Protein AF-W7B543-F1 (afdb_monomer_lite)

pLDDT: mean 87.37, std 12.04, range [40.72, 96.19]

Sequence (70 aa):
MLRVIASASGEHEGESVLLPSAINQSVLASLCGLSQSAISIHLKKLVKEGLLASTHTPLRILEPNFLAHS

Structure (mmCIF, N/CA/C/O backbone):
data_AF-W7B543-F1
#
_entry.id   AF-W7B543-F1
#
loop_
_atom_site.group_PDB
_atom_site.id
_atom_site.type_symbol
_atom_site.label_atom_id
_atom_site.label_alt_id
_atom_site.label_comp_id
_atom_site.label_asym_id
_atom_site.label_entity_id
_atom_site.label_seq_id
_atom_site.pdbx_PDB_ins_code
_atom_site.Cartn_x
_atom_site.Cartn_y
_atom_site.Cartn_z
_atom_site.occupancy
_atom_site.B_iso_or_equiv
_atom_site.auth_seq_id
_atom_site.auth_comp_id
_atom_site.auth_asym_id
_atom_site.auth_atom_id
_atom_site.pdbx_PDB_model_num
ATOM 1 N N . MET A 1 1 ? -4.613 -1.951 -8.616 1.00 83.88 1 MET A N 1
ATOM 2 C CA . MET A 1 1 ? -3.640 -2.996 -8.230 1.00 83.88 1 MET A CA 1
ATOM 3 C C . MET A 1 1 ? -3.760 -3.398 -6.762 1.00 83.88 1 MET A C 1
ATOM 5 O O . MET A 1 1 ? -4.062 -4.554 -6.522 1.00 83.88 1 MET A O 1
ATOM 9 N N . LEU A 1 2 ? -3.624 -2.478 -5.792 1.00 84.25 2 LEU A N 1
ATOM 10 C CA . LEU A 1 2 ? -3.772 -2.790 -4.352 1.00 84.25 2 LEU A CA 1
ATOM 11 C C . LEU A 1 2 ? -5.043 -3.591 -4.021 1.00 84.25 2 LEU A C 1
ATOM 13 O O . LEU A 1 2 ? -4.958 -4.576 -3.304 1.00 84.25 2 LEU A O 1
ATOM 17 N N . ARG A 1 3 ? -6.180 -3.231 -4.633 1.00 83.56 3 ARG A N 1
ATOM 18 C CA . ARG A 1 3 ? -7.440 -3.992 -4.572 1.00 83.56 3 ARG A CA 1
ATOM 19 C C . ARG A 1 3 ? -7.297 -5.457 -4.964 1.00 83.56 3 ARG A C 1
ATOM 21 O O . ARG A 1 3 ? -7.640 -6.329 -4.185 1.00 83.56 3 ARG A O 1
ATOM 28 N N . VAL A 1 4 ? -6.753 -5.710 -6.149 1.00 86.44 4 VAL A N 1
ATOM 29 C CA . VAL A 1 4 ? -6.575 -7.066 -6.685 1.00 86.44 4 VAL A CA 1
ATOM 30 C C . VAL A 1 4 ? -5.688 -7.900 -5.760 1.00 86.44 4 VAL A C 1
ATOM 32 O O . VAL A 1 4 ? -6.022 -9.038 -5.458 1.00 86.44 4 VAL A O 1
ATOM 35 N N . ILE A 1 5 ? -4.594 -7.317 -5.261 1.00 88.38 5 ILE A N 1
ATOM 36 C CA . ILE A 1 5 ? -3.676 -8.006 -4.346 1.00 88.38 5 ILE A CA 1
ATOM 37 C C . ILE A 1 5 ? -4.353 -8.288 -2.998 1.00 88.38 5 ILE A C 1
ATOM 39 O O . ILE A 1 5 ? -4.245 -9.397 -2.487 1.00 88.38 5 ILE A O 1
ATOM 43 N N . ALA A 1 6 ? -5.076 -7.313 -2.441 1.00 88.56 6 ALA A N 1
ATOM 44 C CA . ALA A 1 6 ? -5.812 -7.469 -1.190 1.00 88.56 6 ALA A CA 1
ATOM 45 C C . ALA A 1 6 ? -6.881 -8.566 -1.288 1.00 88.56 6 ALA A C 1
ATOM 47 O O . ALA A 1 6 ? -6.974 -9.403 -0.399 1.00 88.56 6 ALA A O 1
ATOM 48 N N . SER A 1 7 ? -7.638 -8.613 -2.387 1.00 86.38 7 SER A N 1
ATOM 49 C CA . SER A 1 7 ? -8.654 -9.647 -2.607 1.00 86.38 7 SER A CA 1
ATOM 50 C C . SER A 1 7 ? -8.059 -11.038 -2.846 1.00 86.38 7 SER A C 1
ATOM 52 O O . SER A 1 7 ? -8.678 -12.027 -2.474 1.00 86.38 7 SER A O 1
ATOM 54 N N . ALA A 1 8 ? -6.883 -11.130 -3.476 1.00 88.38 8 ALA A N 1
ATOM 55 C CA . ALA A 1 8 ? -6.264 -12.412 -3.814 1.00 88.38 8 ALA A CA 1
ATOM 56 C C . ALA A 1 8 ? -5.384 -12.991 -2.697 1.00 88.38 8 ALA A C 1
ATOM 58 O O . ALA A 1 8 ? -5.177 -14.201 -2.642 1.00 88.38 8 ALA A O 1
ATOM 59 N N . SER A 1 9 ? -4.781 -12.143 -1.863 1.00 88.44 9 SER A N 1
ATOM 60 C CA . SER A 1 9 ? -3.733 -12.564 -0.922 1.00 88.44 9 SER A CA 1
ATOM 61 C C . SER A 1 9 ? -3.696 -11.755 0.374 1.00 88.44 9 SER A C 1
ATOM 63 O O . SER A 1 9 ? -2.760 -11.918 1.149 1.00 88.44 9 SER A O 1
ATOM 65 N N . GLY A 1 10 ? -4.653 -10.853 0.600 1.00 89.19 10 GLY A N 1
ATOM 66 C CA . GLY A 1 10 ? -4.738 -10.087 1.838 1.00 89.19 10 GLY A CA 1
ATOM 67 C C . GLY A 1 10 ? -5.273 -10.926 2.998 1.00 89.19 10 GLY A C 1
ATOM 68 O O . GLY A 1 10 ? -6.201 -11.717 2.836 1.00 89.19 10 GLY A O 1
ATOM 69 N N . GLU A 1 11 ? -4.708 -10.719 4.181 1.00 91.44 11 GLU A N 1
ATOM 70 C CA . GLU A 1 11 ? -5.169 -11.321 5.431 1.00 91.44 11 GLU A CA 1
ATOM 71 C C . GLU A 1 11 ? -6.063 -10.326 6.176 1.00 91.44 11 GLU A C 1
ATOM 73 O O . GLU A 1 11 ? -5.686 -9.171 6.377 1.00 91.44 11 GLU A O 1
ATOM 78 N N . HIS A 1 12 ? -7.263 -10.757 6.568 1.00 88.06 12 HIS A N 1
ATOM 79 C CA . HIS A 1 12 ? -8.195 -9.904 7.305 1.00 88.06 12 HIS A CA 1
ATOM 80 C C . HIS A 1 12 ? -7.822 -9.883 8.793 1.00 88.06 12 HIS A C 1
ATOM 82 O O . HIS A 1 12 ? -7.758 -10.928 9.439 1.00 88.06 12 HIS A O 1
ATOM 88 N N . GLU A 1 13 ? -7.610 -8.687 9.340 1.00 87.31 13 GLU A N 1
ATOM 89 C CA . GLU A 1 13 ? -7.339 -8.434 10.756 1.00 87.31 13 GLU A CA 1
ATOM 90 C C . GLU A 1 13 ? -8.381 -7.431 11.275 1.00 87.31 13 GLU A C 1
ATOM 92 O O . GLU A 1 13 ? -8.236 -6.211 11.127 1.00 87.31 13 GLU A O 1
ATOM 97 N N . GLY A 1 14 ? -9.474 -7.957 11.837 1.00 85.06 14 GLY A N 1
ATOM 98 C CA . GLY A 1 14 ? -10.643 -7.161 12.216 1.00 85.06 14 GLY A CA 1
ATOM 99 C C . GLY A 1 14 ? -11.265 -6.471 10.999 1.00 85.06 14 GLY A C 1
ATOM 100 O O . GLY A 1 14 ? -11.586 -7.124 10.012 1.00 85.06 14 GLY A O 1
ATOM 101 N N . GLU A 1 15 ? -11.377 -5.144 11.063 1.00 86.06 15 GLU A N 1
ATOM 102 C CA . GLU A 1 15 ? -11.906 -4.296 9.980 1.00 86.06 15 GLU A CA 1
ATOM 103 C C . GLU A 1 15 ? -10.841 -3.896 8.942 1.00 86.06 15 GLU A C 1
ATOM 105 O O . GLU A 1 15 ? -11.091 -3.067 8.071 1.00 86.06 15 GLU A O 1
ATOM 110 N N . SER A 1 16 ? -9.625 -4.441 9.039 1.00 90.12 16 SER A N 1
ATOM 111 C CA . SER A 1 16 ? -8.505 -4.087 8.168 1.00 90.12 16 SER A CA 1
ATOM 112 C C . SER A 1 16 ? -8.006 -5.277 7.355 1.00 90.12 16 SER A C 1
ATOM 114 O O . SER A 1 16 ? -8.234 -6.433 7.710 1.00 90.12 16 SER A O 1
ATOM 116 N N . VAL A 1 17 ? -7.302 -4.995 6.260 1.00 91.81 17 VAL A N 1
ATOM 117 C CA . VAL A 1 17 ? -6.641 -6.019 5.440 1.00 91.81 17 VAL A CA 1
ATOM 118 C C . VAL A 1 17 ? -5.143 -5.760 5.412 1.00 91.81 17 VAL A C 1
ATOM 120 O O . VAL A 1 17 ? -4.690 -4.687 5.002 1.00 91.81 17 VAL A O 1
ATOM 123 N N . LEU A 1 18 ? -4.365 -6.751 5.831 1.00 92.69 18 LEU A N 1
ATOM 124 C CA . LEU A 1 18 ? -2.915 -6.768 5.724 1.00 92.69 18 LEU A CA 1
ATOM 125 C C . LEU A 1 18 ? -2.498 -7.396 4.400 1.00 92.69 18 LEU A C 1
ATOM 127 O O . LEU A 1 18 ? -2.883 -8.516 4.073 1.00 92.69 18 LEU A O 1
ATOM 131 N N . LEU A 1 19 ? -1.673 -6.688 3.635 1.00 91.75 19 LEU A N 1
ATOM 132 C CA . LEU A 1 19 ? -1.005 -7.285 2.486 1.00 91.75 19 LEU A CA 1
ATOM 133 C C . LEU A 1 19 ? 0.215 -8.096 2.936 1.00 91.75 19 LEU A C 1
ATOM 135 O O . LEU A 1 19 ? 0.915 -7.663 3.856 1.00 91.75 19 LEU A O 1
ATOM 139 N N . PRO A 1 20 ? 0.543 -9.207 2.249 1.00 91.81 20 PRO A N 1
ATOM 140 C CA . PRO A 1 20 ? 1.742 -9.979 2.547 1.00 91.81 20 PRO A CA 1
ATOM 141 C C . PRO A 1 20 ? 2.992 -9.096 2.531 1.00 91.81 20 PRO A C 1
ATOM 143 O O . PRO A 1 20 ? 3.156 -8.270 1.633 1.00 91.81 20 PRO A O 1
ATOM 146 N N . SER A 1 21 ? 3.922 -9.307 3.465 1.00 90.38 21 SER A N 1
ATOM 147 C CA . SER A 1 21 ? 5.156 -8.506 3.580 1.00 90.38 21 SER A CA 1
ATOM 148 C C . SER A 1 21 ? 6.028 -8.514 2.316 1.00 90.38 21 SER A C 1
ATOM 150 O O . SER A 1 21 ? 6.812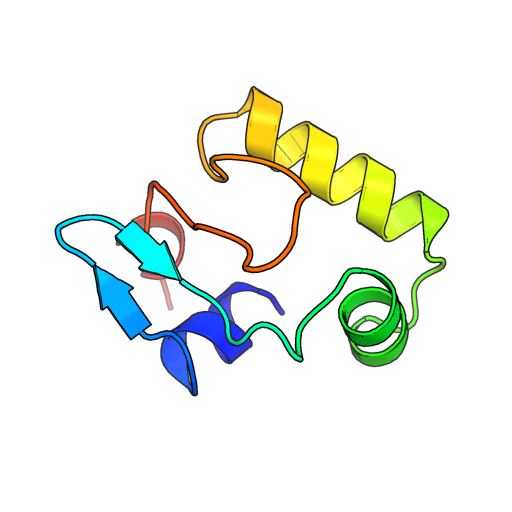 -7.591 2.100 1.00 90.38 21 SER A O 1
ATOM 152 N N . ALA A 1 22 ? 5.877 -9.532 1.461 1.00 90.94 22 ALA A N 1
ATOM 153 C CA . ALA A 1 22 ? 6.514 -9.590 0.146 1.00 90.94 22 ALA A CA 1
ATOM 154 C C . ALA A 1 22 ? 6.020 -8.481 -0.808 1.00 90.94 22 ALA A C 1
ATOM 156 O O . ALA A 1 22 ? 6.755 -8.062 -1.701 1.00 90.94 22 ALA A O 1
ATOM 157 N N . ILE A 1 23 ? 4.804 -7.964 -0.611 1.00 90.94 23 ILE A N 1
ATOM 158 C CA . ILE A 1 23 ? 4.221 -6.867 -1.386 1.00 90.94 23 ILE A CA 1
ATOM 159 C C . ILE A 1 23 ? 4.673 -5.527 -0.792 1.00 90.94 23 ILE A C 1
ATOM 161 O O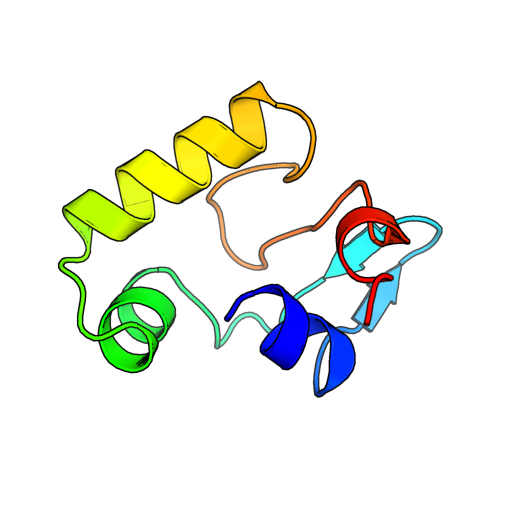 . ILE A 1 23 ? 3.966 -4.872 -0.027 1.00 90.94 23 ILE A O 1
ATOM 165 N N . ASN A 1 24 ? 5.882 -5.113 -1.164 1.00 91.06 24 ASN A N 1
ATOM 166 C CA . ASN A 1 24 ? 6.448 -3.811 -0.809 1.00 91.06 24 ASN A CA 1
ATOM 167 C C . ASN A 1 24 ? 6.342 -2.794 -1.967 1.00 91.06 24 ASN A C 1
ATOM 169 O O . ASN A 1 24 ? 5.841 -3.094 -3.052 1.00 91.06 24 ASN A O 1
ATOM 173 N N . GLN A 1 25 ? 6.834 -1.568 -1.754 1.00 92.31 25 GLN A N 1
ATOM 174 C CA . GLN A 1 25 ? 6.740 -0.489 -2.749 1.00 92.31 25 GLN A CA 1
ATOM 175 C C . GLN A 1 25 ? 7.482 -0.797 -4.062 1.00 92.31 25 GLN A C 1
ATOM 177 O O . GLN A 1 25 ? 7.043 -0.335 -5.113 1.00 92.31 25 GLN A O 1
ATOM 182 N N . SER A 1 26 ? 8.571 -1.579 -4.037 1.00 94.12 26 SER A N 1
ATOM 183 C CA . SER A 1 26 ? 9.294 -1.964 -5.260 1.00 94.12 26 SER A CA 1
ATOM 184 C C . SER A 1 26 ? 8.496 -2.965 -6.091 1.00 94.12 26 SER A C 1
ATOM 186 O O . SER A 1 26 ? 8.413 -2.834 -7.314 1.00 94.12 26 SER A O 1
ATOM 188 N N . VAL A 1 27 ? 7.851 -3.919 -5.421 1.00 93.62 27 VAL A N 1
ATOM 189 C CA . VAL A 1 27 ? 6.974 -4.902 -6.058 1.00 93.62 27 VAL A CA 1
ATOM 190 C C . VAL A 1 27 ? 5.758 -4.201 -6.648 1.00 93.62 27 VAL A C 1
ATOM 192 O O . VAL A 1 27 ? 5.444 -4.404 -7.817 1.00 93.62 27 VAL A O 1
ATOM 195 N N . LEU A 1 28 ? 5.128 -3.294 -5.899 1.00 93.19 28 LEU A N 1
ATOM 196 C CA . LEU A 1 28 ? 4.018 -2.485 -6.406 1.00 93.19 28 LEU A CA 1
ATOM 197 C C . LEU A 1 28 ? 4.424 -1.620 -7.605 1.00 93.19 28 LEU A C 1
ATOM 199 O O . LEU A 1 28 ? 3.655 -1.519 -8.556 1.00 93.19 28 LEU A O 1
ATOM 203 N N . ALA A 1 29 ? 5.622 -1.032 -7.586 1.00 94.25 29 ALA A N 1
ATOM 204 C CA . ALA A 1 29 ? 6.154 -0.252 -8.703 1.00 94.25 29 ALA A CA 1
ATOM 205 C C . ALA A 1 29 ? 6.304 -1.114 -9.959 1.00 94.25 29 ALA A C 1
ATOM 207 O O . ALA A 1 29 ? 5.815 -0.741 -11.024 1.00 94.25 29 ALA A O 1
ATOM 208 N N . SER A 1 30 ? 6.870 -2.310 -9.799 1.00 95.38 30 SER A N 1
ATOM 209 C CA . SER A 1 30 ? 7.045 -3.278 -10.884 1.00 95.38 30 SER A CA 1
ATOM 210 C C . SER A 1 30 ? 5.702 -3.746 -11.453 1.00 95.38 30 SER A C 1
ATOM 212 O O . SER A 1 30 ? 5.505 -3.715 -12.663 1.00 95.38 30 SER A O 1
ATOM 214 N N . LEU A 1 31 ? 4.743 -4.105 -10.590 1.00 91.81 31 LEU A N 1
ATOM 215 C CA . LEU A 1 31 ? 3.407 -4.559 -10.997 1.00 91.81 31 LEU A CA 1
ATOM 216 C C . LEU A 1 31 ? 2.579 -3.463 -11.678 1.00 91.81 31 LEU A C 1
ATOM 218 O O . LEU A 1 31 ? 1.745 -3.764 -12.526 1.00 91.81 31 LEU A O 1
ATOM 222 N N . CYS A 1 32 ? 2.779 -2.199 -11.300 1.00 90.94 32 CYS A N 1
ATOM 223 C CA . CYS A 1 32 ? 2.070 -1.072 -11.906 1.00 90.94 32 CYS A CA 1
ATOM 224 C C . CYS A 1 32 ? 2.796 -0.483 -13.127 1.00 90.94 32 CYS A C 1
ATOM 226 O O . CYS A 1 32 ? 2.241 0.410 -13.761 1.00 90.94 32 CYS A O 1
ATOM 228 N N . GLY A 1 33 ? 4.024 -0.920 -13.438 1.00 94.25 33 GLY A N 1
ATOM 229 C CA . GLY A 1 33 ? 4.859 -0.286 -14.465 1.00 94.25 33 GLY A CA 1
ATOM 230 C C . GLY A 1 33 ? 5.221 1.170 -14.137 1.00 94.25 33 GLY A C 1
ATOM 231 O O . GLY A 1 33 ? 5.350 1.995 -15.037 1.00 94.25 33 GLY A O 1
ATOM 232 N N . LEU A 1 34 ? 5.336 1.506 -12.848 1.00 94.62 34 LEU A N 1
ATOM 233 C CA . LEU A 1 34 ? 5.595 2.860 -12.350 1.00 94.62 34 LEU A CA 1
ATOM 234 C C . LEU A 1 34 ? 6.960 2.948 -11.665 1.00 94.62 34 LEU A C 1
ATOM 236 O O . LEU A 1 34 ? 7.534 1.947 -11.243 1.00 94.62 34 LEU A O 1
ATOM 240 N N . SER A 1 35 ? 7.470 4.168 -11.489 1.00 95.69 35 SER A N 1
ATOM 241 C CA . SER A 1 35 ? 8.643 4.386 -10.644 1.00 95.69 35 SER A CA 1
ATOM 242 C C . SER A 1 35 ? 8.310 4.164 -9.163 1.00 95.69 35 SER A C 1
ATOM 244 O O . SER A 1 35 ? 7.185 4.391 -8.706 1.00 95.69 35 SER A O 1
ATOM 246 N N . GLN A 1 36 ? 9.321 3.796 -8.370 1.00 93.56 36 GLN A N 1
ATOM 247 C CA . GLN A 1 36 ? 9.166 3.700 -6.914 1.00 93.56 36 GLN A CA 1
ATOM 248 C C . GLN A 1 36 ? 8.750 5.033 -6.281 1.00 93.56 36 GLN A C 1
ATOM 250 O O . GLN A 1 36 ? 7.955 5.045 -5.345 1.00 93.56 36 GLN A O 1
ATOM 255 N N . SER A 1 37 ? 9.242 6.163 -6.800 1.00 95.81 37 SER A N 1
ATOM 256 C CA . SER A 1 37 ? 8.860 7.489 -6.309 1.00 95.81 37 SER A CA 1
ATOM 257 C C . SER A 1 37 ? 7.378 7.783 -6.545 1.00 95.81 37 SER A C 1
ATOM 2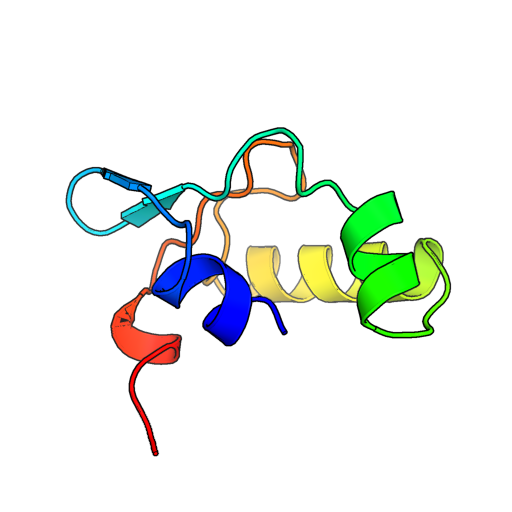59 O O . SER A 1 37 ? 6.711 8.276 -5.635 1.00 95.81 37 SER A O 1
ATOM 261 N N . ALA A 1 38 ? 6.837 7.421 -7.714 1.00 95.00 38 ALA A N 1
ATOM 262 C CA . ALA A 1 38 ? 5.418 7.577 -8.021 1.00 95.00 38 ALA A CA 1
ATOM 263 C C . ALA A 1 38 ? 4.542 6.731 -7.085 1.00 95.00 38 ALA A C 1
ATOM 265 O O . ALA A 1 38 ? 3.576 7.246 -6.519 1.00 95.00 38 ALA A O 1
ATOM 266 N N . ILE A 1 39 ? 4.920 5.470 -6.842 1.00 95.38 39 ILE A N 1
ATOM 267 C CA . ILE A 1 39 ? 4.241 4.614 -5.858 1.00 95.38 39 ILE A CA 1
ATOM 268 C C . ILE A 1 39 ? 4.330 5.206 -4.454 1.00 95.38 39 ILE A C 1
ATOM 270 O O . ILE A 1 39 ? 3.319 5.281 -3.766 1.00 95.38 39 ILE A O 1
ATOM 274 N N . SER A 1 40 ? 5.504 5.675 -4.032 1.00 95.38 40 SER A N 1
ATOM 275 C CA . SER A 1 40 ? 5.687 6.253 -2.699 1.00 95.38 40 SER A CA 1
ATOM 276 C C . SER A 1 40 ? 4.797 7.480 -2.481 1.00 95.38 40 SER A C 1
ATOM 278 O O . SER A 1 40 ? 4.147 7.601 -1.442 1.00 95.38 40 SER A O 1
ATOM 280 N N . ILE A 1 41 ? 4.707 8.370 -3.475 1.00 96.19 41 ILE A N 1
ATOM 281 C CA . ILE A 1 41 ? 3.810 9.534 -3.444 1.00 96.19 41 ILE A CA 1
ATOM 282 C C . ILE A 1 41 ? 2.349 9.082 -3.359 1.00 96.19 41 ILE A C 1
ATOM 284 O O . ILE A 1 41 ? 1.594 9.605 -2.539 1.00 96.19 41 ILE A O 1
ATOM 288 N N . HIS A 1 42 ? 1.957 8.093 -4.163 1.00 93.88 42 HIS A N 1
ATOM 289 C CA . HIS A 1 42 ? 0.595 7.568 -4.165 1.00 93.88 42 HIS A CA 1
ATOM 290 C C . HIS A 1 42 ? 0.219 6.927 -2.820 1.00 93.88 42 HIS A C 1
ATOM 292 O O . HIS A 1 42 ? -0.824 7.249 -2.261 1.00 93.88 42 HIS A O 1
ATOM 298 N N . LEU A 1 43 ? 1.090 6.100 -2.237 1.00 93.88 43 LEU A N 1
ATOM 299 C CA . LEU A 1 43 ? 0.859 5.494 -0.923 1.00 93.88 43 LEU A CA 1
ATOM 300 C C . LEU A 1 43 ? 0.763 6.552 0.181 1.00 93.88 43 LEU A C 1
ATOM 302 O O . LEU A 1 43 ? -0.124 6.469 1.024 1.00 93.88 43 LEU A O 1
ATOM 306 N N . LYS A 1 44 ? 1.609 7.590 0.156 1.00 95.75 44 LYS A N 1
ATOM 307 C CA . LYS A 1 44 ? 1.504 8.719 1.098 1.00 95.75 44 LYS A CA 1
ATOM 308 C C . LYS A 1 44 ? 0.169 9.451 0.973 1.00 95.75 44 LYS A C 1
ATOM 310 O O . LYS A 1 44 ? -0.361 9.900 1.985 1.00 95.75 4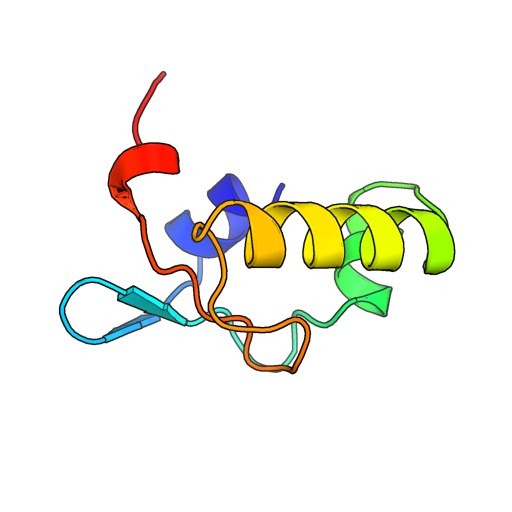4 LYS A O 1
ATOM 315 N N . LYS A 1 45 ? -0.370 9.583 -0.243 1.00 94.50 45 LYS A N 1
ATOM 316 C CA . LYS A 1 45 ? -1.704 10.152 -0.468 1.00 94.50 45 LYS A CA 1
ATOM 317 C C . LYS A 1 45 ? -2.787 9.277 0.176 1.00 94.50 45 LYS A C 1
ATOM 319 O O . LYS A 1 45 ? -3.569 9.804 0.953 1.00 94.50 45 LYS A O 1
ATOM 324 N N . LEU A 1 46 ? -2.754 7.961 -0.042 1.00 92.38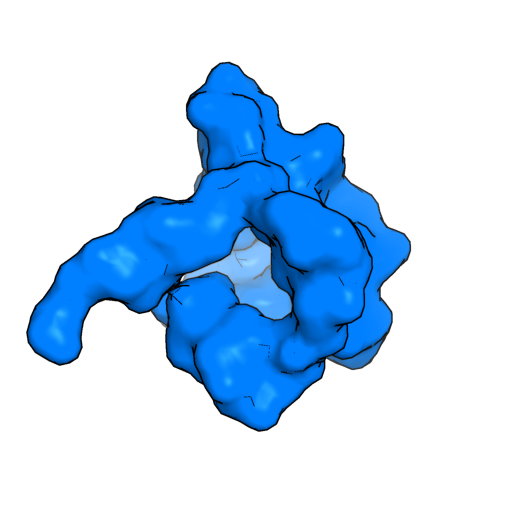 46 LEU A N 1
ATOM 325 C CA . LEU A 1 46 ? -3.714 7.024 0.562 1.00 92.38 46 LEU A CA 1
ATOM 326 C C . LEU A 1 46 ? -3.646 7.002 2.099 1.00 92.38 46 LEU A C 1
ATOM 328 O O . LEU A 1 46 ? -4.673 6.858 2.754 1.00 92.38 46 LEU A O 1
ATOM 332 N N . VAL A 1 47 ? -2.456 7.185 2.685 1.00 94.19 47 VAL A N 1
ATOM 333 C CA . VAL A 1 47 ? -2.304 7.346 4.143 1.00 94.19 47 VAL A CA 1
ATOM 334 C C . VAL A 1 47 ? -2.959 8.639 4.630 1.00 94.19 47 VAL A C 1
ATOM 336 O O . VAL A 1 47 ? -3.668 8.631 5.629 1.00 94.19 47 VAL A O 1
ATOM 339 N N . LYS A 1 48 ? -2.770 9.757 3.915 1.00 94.00 48 LYS A N 1
ATOM 340 C CA . LYS A 1 48 ? -3.425 11.035 4.252 1.00 94.00 48 LYS A CA 1
ATOM 341 C C . LYS A 1 48 ? -4.948 10.974 4.131 1.00 94.00 48 LYS A C 1
ATOM 343 O O . LYS A 1 48 ? -5.631 11.684 4.856 1.00 94.00 48 LYS A O 1
ATOM 348 N N . GLU A 1 49 ? -5.456 10.153 3.219 1.00 91.56 49 GLU A N 1
ATOM 349 C CA . GLU A 1 49 ? -6.890 9.923 3.005 1.00 91.56 49 GLU A CA 1
ATOM 350 C C . GLU A 1 49 ? -7.490 8.923 4.007 1.00 91.56 49 GLU A C 1
ATOM 352 O O . GLU A 1 49 ? -8.692 8.693 3.977 1.00 91.56 49 GLU A O 1
ATOM 357 N N . GLY A 1 50 ? -6.683 8.329 4.895 1.00 90.88 50 GLY A N 1
ATOM 358 C CA . GLY A 1 50 ? -7.152 7.359 5.890 1.00 90.88 50 GLY A CA 1
ATOM 359 C C . GLY A 1 50 ? -7.406 5.953 5.339 1.00 90.88 50 GLY A C 1
ATOM 360 O O . GLY A 1 50 ? -7.843 5.082 6.081 1.00 90.88 50 GLY A O 1
ATOM 361 N N . LEU A 1 51 ? -7.085 5.694 4.067 1.00 90.56 51 LEU A N 1
ATOM 362 C CA . LEU A 1 51 ? -7.288 4.394 3.415 1.00 90.56 51 LEU A CA 1
ATOM 363 C C . LEU A 1 51 ? -6.192 3.377 3.772 1.00 90.56 51 LEU A C 1
ATOM 365 O O . LEU A 1 51 ? -6.436 2.169 3.790 1.00 90.56 51 LEU A O 1
ATOM 369 N N . LEU A 1 52 ? -4.977 3.859 4.050 1.00 92.56 52 LEU A N 1
ATOM 370 C CA . LEU A 1 52 ? -3.846 3.060 4.527 1.00 92.56 52 LEU A CA 1
ATOM 371 C C . LEU A 1 52 ? -3.388 3.548 5.901 1.00 92.56 52 LEU A C 1
ATOM 373 O O . LEU A 1 52 ? -3.318 4.749 6.143 1.00 92.56 52 LEU A O 1
ATOM 377 N N . ALA A 1 53 ? -2.965 2.629 6.769 1.00 92.50 53 ALA A N 1
ATOM 378 C CA . ALA A 1 53 ? -2.412 3.001 8.073 1.00 92.50 53 ALA A CA 1
ATOM 379 C C . ALA A 1 53 ? -1.020 3.644 7.958 1.00 92.50 53 ALA A C 1
ATOM 381 O O . ALA A 1 53 ? -0.681 4.562 8.700 1.00 92.50 53 ALA A O 1
ATOM 382 N N . SER A 1 54 ? -0.183 3.143 7.045 1.00 91.88 54 SER A N 1
ATOM 383 C CA . SER A 1 54 ? 1.157 3.678 6.792 1.00 91.88 54 SER A CA 1
ATOM 384 C C . SER A 1 54 ? 1.691 3.227 5.428 1.00 91.88 54 SER A C 1
ATOM 386 O O . SER A 1 54 ? 1.080 2.405 4.746 1.00 91.88 54 SER A O 1
ATOM 388 N N . THR A 1 55 ? 2.860 3.740 5.034 1.00 90.88 55 THR A N 1
ATOM 389 C CA . THR A 1 55 ? 3.585 3.261 3.845 1.00 90.88 55 THR A CA 1
ATOM 390 C C . THR A 1 55 ? 4.564 2.120 4.149 1.00 90.88 55 THR A C 1
ATOM 392 O O . THR A 1 55 ? 5.333 1.734 3.263 1.00 90.88 55 THR A O 1
ATOM 395 N N . HIS A 1 56 ? 4.607 1.641 5.396 1.00 89.75 56 HIS A N 1
ATOM 396 C CA . HIS A 1 56 ? 5.480 0.551 5.824 1.00 89.75 56 HIS A CA 1
ATOM 397 C C . HIS A 1 56 ? 4.861 -0.801 5.482 1.00 89.75 56 HIS A C 1
ATOM 399 O O . HIS A 1 56 ? 3.645 -0.958 5.482 1.00 89.75 56 HIS A O 1
ATOM 405 N N . THR A 1 57 ? 5.716 -1.775 5.189 1.00 90.19 57 THR A N 1
ATOM 406 C CA . THR A 1 57 ? 5.318 -3.173 5.029 1.00 90.19 57 THR A CA 1
ATOM 407 C C . THR A 1 57 ? 5.225 -3.871 6.390 1.00 90.19 57 THR A C 1
ATOM 409 O O . THR A 1 57 ? 6.117 -3.661 7.214 1.00 90.19 57 THR A O 1
ATOM 412 N N . PRO A 1 58 ? 4.224 -4.740 6.612 1.00 89.19 58 PRO A N 1
ATOM 413 C CA . PRO A 1 58 ? 3.111 -5.040 5.707 1.00 89.19 58 PRO A CA 1
ATOM 414 C C . PRO A 1 58 ? 2.149 -3.851 5.563 1.00 89.19 58 PRO A C 1
ATOM 416 O O . PRO A 1 58 ? 1.835 -3.163 6.534 1.00 89.19 58 PRO A O 1
ATOM 419 N N . LEU A 1 59 ? 1.701 -3.595 4.329 1.00 92.25 59 LEU A N 1
ATOM 420 C CA . LEU A 1 59 ? 0.754 -2.513 4.065 1.00 92.25 59 LEU A CA 1
ATOM 421 C C . LEU A 1 59 ? -0.602 -2.889 4.662 1.00 92.25 59 LEU A C 1
ATOM 423 O O . LEU A 1 59 ? -1.175 -3.912 4.290 1.00 92.25 59 LEU A O 1
ATOM 427 N N . ARG A 1 60 ? -1.116 -2.044 5.559 1.00 93.06 60 ARG A N 1
ATOM 428 C CA . ARG A 1 60 ? -2.426 -2.215 6.194 1.00 93.06 60 ARG A CA 1
ATOM 429 C C . ARG A 1 60 ? -3.456 -1.286 5.561 1.00 93.06 60 ARG A C 1
ATOM 431 O O . ARG A 1 60 ? -3.303 -0.065 5.633 1.00 93.06 60 ARG A O 1
ATOM 438 N N . ILE A 1 61 ? -4.495 -1.871 4.977 1.00 91.31 61 ILE A N 1
ATOM 439 C CA . ILE A 1 61 ? -5.661 -1.192 4.404 1.00 91.31 61 ILE A CA 1
ATOM 440 C C . ILE A 1 61 ? -6.718 -1.048 5.498 1.00 91.31 61 ILE A C 1
ATOM 442 O O . ILE A 1 61 ? -7.127 -2.050 6.078 1.00 91.31 61 ILE A O 1
ATOM 446 N N . LEU A 1 62 ? -7.129 0.188 5.785 1.00 88.44 62 LEU A N 1
ATOM 447 C CA . LEU A 1 62 ? -8.076 0.522 6.856 1.00 88.44 62 LEU A CA 1
ATOM 448 C C . LEU A 1 62 ? -9.533 0.549 6.386 1.00 88.44 62 LEU A C 1
ATOM 450 O O . LEU A 1 62 ? -10.423 0.258 7.172 1.00 88.44 62 LEU A O 1
ATOM 454 N N . GLU A 1 63 ? -9.774 0.863 5.112 1.00 78.56 63 GLU A N 1
ATOM 455 C CA . GLU A 1 63 ? -11.109 0.797 4.511 1.00 78.56 63 GLU A CA 1
ATOM 456 C C . GLU A 1 63 ? -11.160 -0.281 3.418 1.00 78.56 63 GLU A C 1
ATOM 458 O O . GLU A 1 63 ? -10.998 0.016 2.229 1.00 78.56 63 GLU A O 1
ATOM 463 N N . PRO A 1 64 ? -11.405 -1.555 3.770 1.00 62.78 64 PRO A N 1
ATOM 464 C CA . PRO A 1 64 ? -11.582 -2.608 2.776 1.00 62.78 64 PRO A CA 1
AT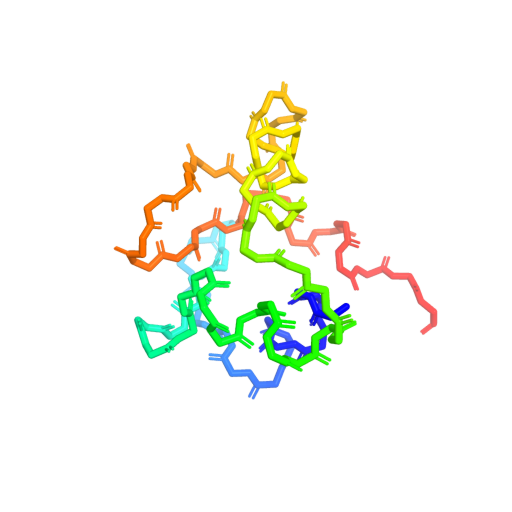OM 465 C C . PRO A 1 64 ? -12.830 -2.401 1.901 1.00 62.78 64 PRO A C 1
ATOM 467 O O . PRO A 1 64 ? -12.891 -2.925 0.792 1.00 62.78 64 PRO A O 1
ATOM 470 N N . ASN A 1 65 ? -13.789 -1.567 2.320 1.00 64.06 65 ASN A N 1
ATOM 471 C CA . ASN A 1 65 ? -14.947 -1.196 1.498 1.00 64.06 65 ASN A CA 1
ATOM 472 C C . ASN A 1 65 ? -14.571 -0.349 0.268 1.00 64.06 65 ASN A C 1
ATOM 474 O O . ASN A 1 65 ? -15.259 -0.423 -0.746 1.00 64.06 65 ASN A O 1
ATOM 478 N N . PHE A 1 66 ? -13.425 0.346 0.269 1.00 59.59 66 PHE A N 1
ATOM 479 C CA . PHE A 1 66 ? -12.858 0.936 -0.954 1.00 59.59 66 PHE A CA 1
ATOM 480 C C . PHE A 1 66 ? -12.468 -0.139 -1.991 1.00 59.59 66 PHE A C 1
ATOM 482 O O . PHE A 1 66 ? -12.306 0.139 -3.184 1.00 59.59 66 PHE A O 1
ATOM 489 N N . LEU A 1 67 ? -12.319 -1.397 -1.557 1.00 57.12 67 LEU A N 1
ATOM 490 C CA . LEU A 1 67 ? -12.038 -2.533 -2.426 1.00 57.12 67 LEU A CA 1
ATOM 491 C C . LEU A 1 67 ? -13.303 -3.118 -3.078 1.00 57.12 67 LEU A C 1
ATOM 493 O O . LEU A 1 67 ? -13.170 -3.860 -4.057 1.00 57.12 67 LEU A O 1
ATOM 497 N N . ALA A 1 68 ? -14.501 -2.754 -2.612 1.00 48.44 68 ALA A N 1
ATOM 498 C CA . ALA A 1 68 ? -15.781 -3.284 -3.069 1.00 48.44 68 ALA A CA 1
ATOM 499 C C . ALA A 1 68 ? -16.522 -2.270 -3.954 1.00 48.44 68 ALA A C 1
ATOM 501 O O . ALA A 1 68 ? -17.313 -1.484 -3.466 1.00 48.44 68 ALA A O 1
ATOM 502 N N . HIS A 1 69 ? -16.254 -2.295 -5.262 1.00 43.00 69 HIS A N 1
ATOM 503 C CA . HIS A 1 69 ? -17.181 -1.873 -6.324 1.00 43.00 69 HIS A CA 1
ATOM 504 C C . HIS A 1 69 ? -16.610 -2.312 -7.676 1.00 43.00 69 HIS A C 1
ATOM 506 O O . HIS A 1 69 ? -15.589 -1.773 -8.125 1.00 43.00 69 HIS A O 1
ATOM 512 N N . SER A 1 70 ? -17.215 -3.351 -8.252 1.00 40.72 70 SER A N 1
ATOM 513 C CA . SER A 1 70 ? -17.441 -3.663 -9.677 1.00 40.72 70 SER A CA 1
ATOM 514 C C . SER A 1 70 ? -18.234 -4.963 -9.707 1.00 40.72 70 SER A C 1
ATOM 516 O O . SER A 1 70 ? -17.641 -5.985 -9.299 1.00 40.72 70 SER A O 1
#

Secondary structure (DSSP, 8-state):
-HHHHHHHHPEEETTEEEPPTT--HHHHHHHHT--HHHHHHHHHHHHHTTSBS-SSSSPEES-GGGG---

InterPro domains:
  IPR012318 Crp-type HTH domain [PF13545] (16-68)
  IPR036388 Winged helix-like DNA-binding domain superfamily [G3DSA:1.10.10.10] (1-70)
  IPR036390 Winged helix DNA-binding domain superfamily [SSF46785] (4-68)

Organism: NCBI:txid1265818

Foldseek 3Di:
DVLVQQVPAWDDDPQKTWGAQVPALVNVCVVVVHDSVVSVVVQVVCCVVVQWVHNHPRTMGNHNVVSDDD

Radius of gyration: 11.18 Å; chains: 1; bounding box: 27×24×27 Å